Protein AF-A0A7S3HDD0-F1 (afdb_monomer)

Structure (mmCIF, N/CA/C/O backbone):
data_AF-A0A7S3HDD0-F1
#
_entry.id   AF-A0A7S3HDD0-F1
#
loop_
_atom_site.group_PDB
_atom_site.id
_atom_site.type_symbol
_atom_site.label_atom_id
_atom_site.label_alt_id
_atom_site.label_comp_id
_atom_site.label_asym_id
_atom_site.label_entity_id
_atom_site.label_seq_id
_atom_site.pdbx_PDB_ins_code
_atom_site.Cartn_x
_atom_site.Cartn_y
_atom_site.Cartn_z
_atom_site.occupancy
_atom_site.B_iso_or_equiv
_atom_site.auth_seq_id
_atom_site.auth_comp_id
_atom_site.auth_asym_id
_atom_site.auth_atom_id
_atom_site.pdbx_PDB_model_num
ATOM 1 N N . MET A 1 1 ? -45.556 24.543 -34.805 1.00 51.47 1 MET A N 1
ATOM 2 C CA . MET A 1 1 ? -44.191 24.086 -34.465 1.00 51.47 1 MET A CA 1
ATOM 3 C C . MET A 1 1 ? -44.132 22.588 -34.741 1.00 51.47 1 MET A C 1
ATOM 5 O O . MET A 1 1 ? -44.821 21.832 -34.072 1.00 51.47 1 MET A O 1
ATOM 9 N N . SER A 1 2 ? -43.487 22.192 -35.842 1.00 53.50 2 SER A N 1
ATOM 10 C CA . SER A 1 2 ? -43.677 20.885 -36.495 1.00 53.50 2 SER A CA 1
ATOM 11 C C . SER A 1 2 ? -43.247 19.682 -35.655 1.00 53.50 2 SER A C 1
ATOM 13 O O . SER A 1 2 ? -42.110 19.613 -35.196 1.00 53.50 2 SER A O 1
ATOM 15 N N . ILE A 1 3 ? -44.127 18.677 -35.590 1.00 63.81 3 ILE A N 1
ATOM 16 C CA . ILE A 1 3 ? -43.928 17.329 -35.015 1.00 63.81 3 ILE A CA 1
ATOM 17 C C . ILE A 1 3 ? -42.637 16.652 -35.524 1.00 63.81 3 ILE A C 1
ATOM 19 O O . ILE A 1 3 ? -42.027 15.857 -34.810 1.00 63.81 3 ILE A O 1
ATOM 23 N N . GLY A 1 4 ? -42.181 17.006 -36.732 1.00 67.50 4 GLY A N 1
ATOM 24 C CA . GLY A 1 4 ? -40.915 16.535 -37.301 1.00 67.50 4 GLY A CA 1
ATOM 25 C C . GLY A 1 4 ? -39.682 16.942 -36.488 1.00 67.50 4 GLY A C 1
ATOM 26 O O . GLY A 1 4 ? -38.797 16.118 -36.282 1.00 67.50 4 GLY A O 1
ATOM 27 N N . ASN A 1 5 ? -39.656 18.153 -35.927 1.00 69.88 5 ASN A N 1
ATOM 28 C CA . ASN A 1 5 ? -38.496 18.650 -35.177 1.00 69.88 5 ASN A CA 1
ATOM 29 C C . ASN A 1 5 ? -38.342 17.943 -33.821 1.00 69.88 5 ASN A C 1
ATOM 31 O O . ASN A 1 5 ? -37.227 17.737 -33.353 1.00 69.88 5 ASN A O 1
ATOM 35 N N . MET A 1 6 ? -39.456 17.509 -33.221 1.00 74.38 6 MET A N 1
ATOM 36 C CA . MET A 1 6 ? -39.454 16.774 -31.953 1.00 74.38 6 MET A CA 1
ATOM 37 C C . MET A 1 6 ? -38.915 15.345 -32.117 1.00 74.38 6 MET A C 1
ATOM 39 O O . MET A 1 6 ? -38.166 14.870 -31.269 1.00 74.38 6 MET A O 1
ATOM 43 N N . LYS A 1 7 ? -39.236 14.671 -33.232 1.00 78.56 7 LYS A N 1
ATOM 44 C CA . LYS A 1 7 ? -38.696 13.334 -33.538 1.00 78.56 7 LYS A CA 1
ATOM 45 C C . LYS A 1 7 ? -37.207 13.375 -33.876 1.00 78.56 7 LYS A C 1
ATOM 47 O O . LYS A 1 7 ? -36.471 12.490 -33.454 1.00 78.56 7 LYS A O 1
ATOM 52 N N . VAL A 1 8 ? -36.763 14.409 -34.593 1.00 80.88 8 VAL A N 1
ATOM 53 C CA . VAL A 1 8 ? -35.341 14.614 -34.912 1.00 80.88 8 VAL A CA 1
ATOM 54 C C . VAL A 1 8 ? -34.536 14.877 -33.640 1.00 80.88 8 VAL A C 1
ATOM 56 O O . VAL A 1 8 ? -33.491 14.264 -33.449 1.00 80.88 8 VAL A O 1
ATOM 59 N N . LEU A 1 9 ? -35.056 15.705 -32.728 1.00 81.19 9 LEU A N 1
ATOM 60 C CA . LEU A 1 9 ? -34.413 15.953 -31.438 1.00 81.19 9 LEU A CA 1
ATOM 61 C C . LEU A 1 9 ? -34.339 14.680 -30.581 1.00 81.19 9 LEU A C 1
ATOM 63 O O . LEU A 1 9 ? -33.292 14.385 -30.016 1.00 81.19 9 LEU A O 1
ATOM 67 N N . TYR A 1 10 ? -35.414 13.886 -30.540 1.00 85.31 10 TYR A N 1
ATOM 68 C CA . TYR A 1 10 ? -35.431 12.614 -29.814 1.00 85.31 10 TYR A CA 1
ATOM 69 C C . TYR A 1 10 ? -34.416 11.607 -30.377 1.00 85.31 10 TYR A C 1
ATOM 71 O O . TYR A 1 10 ? -33.662 11.008 -29.615 1.00 85.31 10 TYR A O 1
ATOM 79 N N . LEU A 1 11 ? -34.339 11.461 -31.704 1.00 84.38 11 LEU A N 1
ATOM 80 C CA . LEU A 1 11 ? -33.368 10.573 -32.352 1.00 84.38 11 LEU A CA 1
ATOM 81 C C . LEU A 1 11 ? -31.920 11.021 -32.111 1.00 84.38 11 LEU A C 1
ATOM 83 O O . LEU A 1 11 ? -31.066 10.176 -31.849 1.00 84.38 11 LEU A O 1
ATOM 87 N N . LEU A 1 12 ? -31.648 12.331 -32.128 1.00 82.56 12 LEU A N 1
ATOM 88 C CA . LEU A 1 12 ? -30.331 12.876 -31.786 1.00 82.56 12 LEU A CA 1
ATOM 89 C C . LEU A 1 12 ? -29.969 12.609 -30.319 1.00 82.56 12 LEU A C 1
ATOM 91 O O . LEU A 1 12 ? -28.859 12.164 -30.042 1.00 82.56 12 LEU A O 1
ATOM 95 N N . CYS A 1 13 ? -30.904 12.798 -29.384 1.00 78.75 13 CYS A N 1
ATOM 96 C CA . CYS A 1 13 ? -30.677 12.487 -27.972 1.00 78.75 13 CYS A CA 1
ATOM 97 C C . CYS A 1 13 ? -30.408 10.992 -27.743 1.00 78.75 13 CYS A C 1
ATOM 99 O O . CYS A 1 13 ? -29.483 10.649 -27.012 1.00 78.75 13 CYS A O 1
ATOM 101 N N . VAL A 1 14 ? -31.159 10.097 -28.393 1.00 83.88 14 VAL A N 1
ATOM 102 C CA . VAL A 1 14 ? -30.933 8.644 -28.291 1.00 83.88 14 VAL A CA 1
ATOM 103 C C . VAL A 1 14 ? -29.567 8.255 -28.867 1.00 83.88 14 VAL A C 1
ATOM 105 O O . VAL A 1 14 ? -28.863 7.447 -28.267 1.00 83.88 14 VAL A O 1
ATOM 108 N N . PHE A 1 15 ? -29.146 8.860 -29.981 1.00 79.44 15 PHE A N 1
ATOM 109 C CA . PHE A 1 15 ? -27.839 8.590 -30.585 1.00 79.44 15 PHE A CA 1
ATOM 110 C C . PHE A 1 15 ? -26.674 9.048 -29.691 1.00 79.44 15 PHE A C 1
ATOM 112 O O . PHE A 1 15 ? -25.708 8.307 -29.515 1.00 79.44 15 PHE A O 1
ATOM 119 N N . VAL A 1 16 ? -26.791 10.222 -29.057 1.00 77.56 16 VAL A N 1
ATOM 120 C CA . VAL A 1 16 ? -25.798 10.725 -28.088 1.00 77.56 16 VAL A CA 1
ATOM 121 C C . VAL A 1 16 ? -25.722 9.828 -26.847 1.00 77.56 16 VAL A C 1
ATOM 123 O O . VAL A 1 16 ? -24.624 9.527 -26.379 1.00 77.56 16 VAL A O 1
ATOM 126 N N . LEU A 1 17 ? -26.862 9.340 -26.344 1.00 70.81 17 LEU A N 1
ATOM 127 C CA . LEU A 1 17 ? -26.897 8.411 -25.207 1.00 70.81 17 LEU A CA 1
ATOM 128 C C . LEU A 1 17 ? -26.261 7.050 -25.543 1.00 70.81 17 LEU A C 1
ATOM 130 O O . LEU A 1 17 ? -25.565 6.482 -24.705 1.00 70.81 17 LEU A O 1
ATOM 134 N N . LEU A 1 18 ? -26.433 6.546 -26.771 1.00 66.25 18 LEU A N 1
ATOM 135 C CA . LEU A 1 18 ? -25.831 5.282 -27.222 1.00 66.25 18 LEU A CA 1
ATOM 136 C C . LEU A 1 18 ? -24.297 5.351 -27.345 1.00 66.25 18 LEU A C 1
ATOM 138 O O . LEU A 1 18 ? -23.621 4.341 -27.135 1.00 66.25 18 LEU A O 1
ATOM 142 N N . GLN A 1 19 ? -23.726 6.523 -27.644 1.00 63.59 19 GLN A N 1
ATOM 143 C CA . GLN A 1 19 ? -22.273 6.681 -27.795 1.00 63.59 19 GLN A CA 1
ATOM 144 C C . GLN A 1 19 ? -21.496 6.637 -26.467 1.00 63.59 19 GLN A C 1
ATOM 146 O O . GLN A 1 19 ? -20.307 6.327 -26.478 1.00 63.59 19 GLN A O 1
ATOM 151 N N . GLN A 1 20 ? -22.141 6.870 -25.319 1.00 58.56 20 GLN A N 1
ATOM 152 C CA . GLN A 1 20 ? -21.477 6.865 -24.003 1.00 58.56 20 GLN A CA 1
ATOM 153 C C . GLN A 1 20 ? -21.245 5.450 -23.430 1.00 58.56 20 GLN A C 1
ATOM 155 O O . GLN A 1 20 ? -20.538 5.291 -22.440 1.00 58.56 20 GLN A O 1
ATOM 160 N N . VAL A 1 21 ? -21.817 4.401 -24.038 1.00 59.44 21 VAL A N 1
ATOM 161 C CA . VAL A 1 21 ? -21.893 3.058 -23.422 1.00 59.44 21 VAL A CA 1
ATOM 162 C C . VAL A 1 21 ? -20.661 2.170 -23.704 1.00 59.44 21 VAL A C 1
ATOM 164 O O . VAL A 1 21 ? -20.531 1.096 -23.125 1.00 59.44 21 VAL A O 1
ATOM 167 N N . HIS A 1 22 ? -19.716 2.587 -24.558 1.00 53.69 22 HIS A N 1
ATOM 168 C CA . HIS A 1 22 ? -18.701 1.669 -25.114 1.00 53.69 22 HIS A CA 1
ATOM 169 C C . HIS A 1 22 ? -17.225 1.969 -24.802 1.00 53.69 22 HIS A C 1
ATOM 171 O O . HIS A 1 22 ? -16.344 1.383 -25.430 1.00 53.69 22 HIS A O 1
ATOM 177 N N . ALA A 1 23 ? -16.909 2.777 -23.789 1.00 52.94 23 ALA A N 1
ATOM 178 C CA . ALA A 1 23 ? -15.541 2.842 -23.269 1.00 52.94 23 ALA A CA 1
ATOM 179 C C . ALA A 1 23 ? -15.347 1.800 -22.152 1.00 52.94 23 ALA A C 1
ATOM 181 O O . ALA A 1 23 ? -15.383 2.121 -20.967 1.00 52.94 23 ALA A O 1
ATOM 182 N N . LYS A 1 24 ? -15.141 0.524 -22.513 1.00 57.34 24 LYS A N 1
ATOM 183 C CA . LYS A 1 24 ? -14.595 -0.442 -21.546 1.00 57.34 24 LYS A CA 1
ATOM 184 C C . LYS A 1 24 ? -13.165 -0.010 -21.231 1.00 57.34 24 LYS A C 1
ATOM 186 O O . LYS A 1 24 ? -12.301 -0.096 -22.102 1.00 57.34 24 LYS A O 1
ATOM 191 N N . ALA A 1 25 ? -12.930 0.472 -20.011 1.00 59.09 25 ALA A N 1
ATOM 192 C CA . ALA A 1 25 ? -11.583 0.734 -19.524 1.00 59.09 25 ALA A CA 1
ATOM 193 C C . ALA A 1 25 ? -10.738 -0.529 -19.743 1.00 59.09 25 ALA A C 1
ATOM 195 O O . ALA A 1 25 ? -11.130 -1.622 -19.322 1.00 59.09 25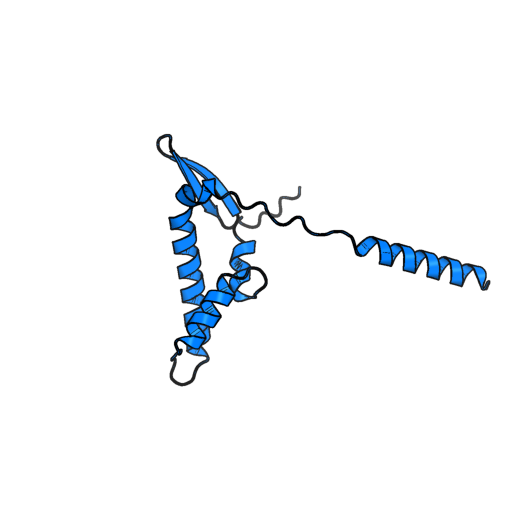 ALA A O 1
ATOM 196 N N . LYS A 1 26 ? -9.616 -0.405 -20.459 1.00 58.97 26 LYS A N 1
ATOM 197 C CA . LYS A 1 26 ? -8.667 -1.512 -20.567 1.00 58.97 26 LYS A CA 1
ATOM 198 C C . LYS A 1 26 ? -8.159 -1.786 -19.157 1.00 58.97 26 LYS A C 1
ATOM 200 O O . LYS A 1 26 ? -7.591 -0.894 -18.533 1.00 58.97 26 LYS A O 1
ATOM 205 N N . ALA A 1 27 ? -8.403 -2.993 -18.655 1.00 64.12 27 ALA A N 1
ATOM 206 C CA . ALA A 1 27 ? -7.777 -3.440 -17.423 1.00 64.12 27 ALA A CA 1
ATOM 207 C C . ALA A 1 27 ? -6.254 -3.343 -17.599 1.00 64.12 27 ALA A C 1
ATOM 209 O O . ALA A 1 27 ? -5.736 -3.717 -18.657 1.00 64.12 27 ALA A O 1
ATOM 210 N N . GLY A 1 28 ? -5.559 -2.801 -16.598 1.00 65.44 28 GLY A N 1
ATOM 211 C CA . GLY A 1 28 ? -4.100 -2.753 -16.596 1.00 65.44 28 GLY A CA 1
ATOM 212 C C . GLY A 1 28 ? -3.527 -4.158 -16.775 1.00 65.44 28 GLY A C 1
ATOM 213 O O . GLY A 1 28 ? -4.054 -5.130 -16.229 1.00 65.44 28 GLY A O 1
ATOM 214 N N . GLN A 1 29 ? -2.476 -4.280 -17.582 1.00 76.88 29 GLN A N 1
ATOM 215 C CA . GLN A 1 29 ? -1.773 -5.545 -17.745 1.00 76.88 29 GLN A CA 1
ATOM 216 C C . GLN A 1 29 ? -0.954 -5.817 -16.480 1.00 76.88 29 GLN A C 1
ATOM 218 O O . GLN A 1 29 ? -0.151 -4.986 -16.070 1.00 76.88 29 GLN A O 1
ATOM 223 N N . VAL A 1 30 ? -1.154 -6.984 -15.867 1.00 80.25 30 VAL A N 1
ATOM 224 C CA . VAL A 1 30 ? -0.326 -7.433 -14.742 1.00 80.25 30 VAL A CA 1
ATOM 225 C C . VAL A 1 30 ? 1.014 -7.920 -15.289 1.00 80.25 30 VAL A C 1
ATOM 227 O O . VAL A 1 30 ? 1.044 -8.880 -16.062 1.00 80.25 30 VAL A O 1
ATOM 230 N N . VAL A 1 31 ? 2.103 -7.278 -14.870 1.00 87.44 31 VAL A N 1
ATOM 231 C CA . VAL A 1 31 ? 3.482 -7.668 -15.196 1.00 87.44 31 VAL A CA 1
ATOM 232 C C . VAL A 1 31 ? 4.035 -8.450 -14.007 1.00 87.44 31 VAL A C 1
ATOM 234 O O . VAL A 1 31 ? 4.384 -7.886 -12.974 1.00 87.44 31 VAL A O 1
ATOM 237 N N . LYS A 1 32 ? 4.032 -9.783 -14.094 1.00 89.12 32 LYS A N 1
ATOM 238 C CA . LYS A 1 32 ? 4.437 -10.644 -12.964 1.00 89.12 32 LYS A CA 1
ATOM 239 C C . LYS A 1 32 ? 5.943 -10.608 -12.723 1.00 89.12 32 LYS A C 1
ATOM 241 O O . LYS A 1 32 ? 6.397 -10.895 -11.620 1.00 89.12 32 LYS A O 1
ATOM 246 N N . GLU A 1 33 ? 6.694 -10.258 -13.756 1.00 91.12 33 GLU A N 1
ATOM 247 C CA . GLU A 1 33 ? 8.147 -10.145 -13.768 1.00 91.12 33 GLU A CA 1
ATOM 248 C C . GLU A 1 33 ? 8.644 -9.024 -12.843 1.00 91.12 33 GLU A C 1
ATOM 250 O O . GLU A 1 33 ? 9.793 -9.058 -12.409 1.00 91.12 33 GLU A O 1
ATOM 255 N N . ASP A 1 34 ? 7.768 -8.076 -12.497 1.00 90.69 34 ASP A N 1
ATOM 256 C CA . ASP A 1 34 ? 8.077 -6.897 -11.689 1.00 90.69 34 ASP A CA 1
ATOM 257 C C . ASP A 1 34 ? 7.962 -7.136 -10.172 1.00 90.69 34 ASP A C 1
ATOM 259 O O . ASP A 1 34 ? 8.590 -6.436 -9.375 1.00 90.69 34 ASP A O 1
ATOM 263 N N . LEU A 1 35 ? 7.241 -8.186 -9.755 1.00 91.25 35 LEU A N 1
ATOM 264 C CA . LEU A 1 35 ? 7.059 -8.566 -8.347 1.00 91.25 35 LEU A CA 1
ATOM 265 C C . LEU A 1 35 ? 8.359 -8.623 -7.512 1.00 91.25 35 LEU A C 1
ATOM 267 O O . LEU A 1 35 ? 8.363 -8.059 -6.415 1.00 91.25 35 LEU A O 1
ATOM 271 N N . PRO A 1 36 ? 9.468 -9.250 -7.966 1.00 92.12 36 PRO A N 1
ATOM 272 C CA . PRO A 1 36 ? 10.696 -9.319 -7.169 1.00 92.12 36 PRO A CA 1
ATOM 273 C C . PRO A 1 36 ? 11.382 -7.962 -6.965 1.00 92.12 36 PRO A C 1
ATOM 275 O O . PRO A 1 36 ? 12.225 -7.850 -6.077 1.00 92.12 36 PRO A O 1
ATOM 278 N N . TYR A 1 37 ? 11.046 -6.947 -7.765 1.00 93.94 37 TYR A N 1
ATOM 279 C CA . TYR A 1 37 ? 11.690 -5.634 -7.725 1.00 93.94 37 TYR A CA 1
ATOM 280 C C . TYR A 1 37 ? 10.902 -4.589 -6.928 1.00 93.94 37 TYR A C 1
ATOM 282 O O . TYR A 1 37 ? 11.452 -3.519 -6.692 1.00 93.94 37 TYR A O 1
ATOM 290 N N . ILE A 1 38 ? 9.657 -4.891 -6.525 1.00 93.25 38 ILE A N 1
ATOM 291 C CA . ILE A 1 38 ? 8.732 -3.935 -5.885 1.00 93.25 38 ILE A CA 1
ATOM 292 C C . ILE A 1 38 ? 8.135 -4.416 -4.550 1.00 93.25 38 ILE A C 1
ATOM 294 O O . ILE A 1 38 ? 7.470 -3.656 -3.851 1.00 93.25 38 ILE A O 1
ATOM 298 N N . ALA A 1 39 ? 8.341 -5.686 -4.181 1.00 92.06 39 ALA A N 1
ATOM 299 C CA . ALA A 1 39 ? 7.644 -6.312 -3.053 1.00 92.06 39 ALA A CA 1
ATOM 300 C C . ALA A 1 39 ? 7.801 -5.557 -1.722 1.00 92.06 39 ALA A C 1
ATOM 302 O O . ALA A 1 39 ? 6.835 -5.451 -0.971 1.00 92.06 39 ALA A O 1
ATOM 303 N N . CYS A 1 40 ? 8.993 -5.032 -1.426 1.00 92.62 40 CYS A N 1
ATOM 304 C CA . CYS A 1 40 ? 9.246 -4.306 -0.180 1.00 92.62 40 CYS A CA 1
ATOM 305 C C . CYS A 1 40 ? 8.393 -3.036 -0.081 1.00 92.62 40 CYS A C 1
ATOM 307 O O . CYS A 1 40 ? 7.696 -2.859 0.916 1.00 92.62 40 CYS A O 1
ATOM 309 N N . ASP A 1 41 ? 8.390 -2.219 -1.132 1.00 93.06 41 ASP A N 1
ATOM 310 C CA . ASP A 1 41 ? 7.647 -0.959 -1.175 1.00 93.06 41 ASP A CA 1
ATOM 311 C C . ASP A 1 41 ? 6.134 -1.214 -1.086 1.00 93.06 41 ASP A C 1
ATOM 313 O O . ASP A 1 41 ? 5.427 -0.536 -0.341 1.00 93.06 41 ASP A O 1
ATOM 317 N N . VAL A 1 42 ? 5.630 -2.252 -1.769 1.00 94.56 42 VAL A N 1
ATOM 318 C CA . VAL A 1 42 ? 4.218 -2.663 -1.660 1.00 94.56 42 VAL A CA 1
ATOM 319 C C . VAL A 1 42 ? 3.874 -3.104 -0.239 1.00 94.56 42 VAL A C 1
ATOM 321 O O . VAL A 1 42 ? 2.819 -2.726 0.271 1.00 94.56 42 VAL A O 1
ATOM 324 N N . CYS A 1 43 ? 4.736 -3.886 0.414 1.00 95.38 43 CYS A N 1
ATOM 325 C CA . CYS A 1 43 ? 4.528 -4.310 1.798 1.00 95.38 43 CYS A CA 1
ATOM 326 C C . CYS A 1 43 ? 4.477 -3.110 2.752 1.00 95.38 43 CYS A C 1
ATOM 328 O O . CYS A 1 43 ? 3.571 -3.033 3.580 1.00 95.38 43 CYS 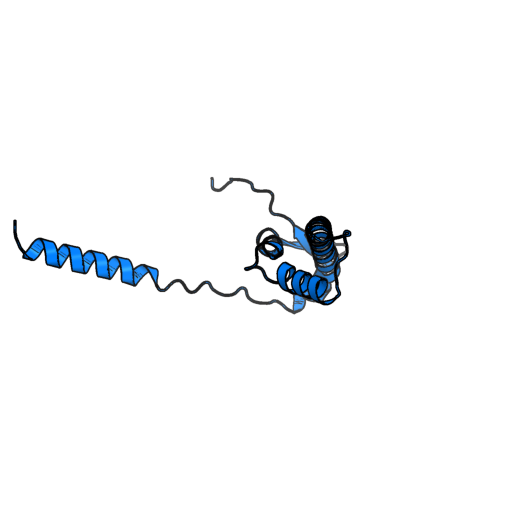A O 1
ATOM 330 N N . GLU A 1 44 ? 5.414 -2.171 2.632 1.00 95.81 44 GLU A N 1
ATOM 331 C CA . GLU A 1 44 ? 5.468 -0.980 3.485 1.00 95.81 44 GLU A CA 1
ATOM 332 C C . GLU A 1 44 ? 4.227 -0.095 3.308 1.00 95.81 44 GLU A C 1
ATOM 334 O O . GLU A 1 44 ? 3.578 0.262 4.297 1.00 95.81 44 GLU A O 1
ATOM 339 N N . ALA A 1 45 ? 3.835 0.181 2.061 1.00 94.75 45 ALA A N 1
ATOM 340 C CA . ALA A 1 45 ? 2.639 0.962 1.759 1.00 94.75 45 ALA A CA 1
ATOM 341 C C . ALA A 1 45 ? 1.366 0.271 2.278 1.00 94.75 45 ALA A C 1
ATOM 343 O O . ALA A 1 45 ? 0.577 0.874 3.004 1.00 94.75 45 ALA A O 1
ATOM 344 N N . SER A 1 46 ? 1.206 -1.028 2.000 1.00 95.81 46 SER A N 1
ATOM 345 C CA . SER A 1 46 ? 0.020 -1.791 2.413 1.00 95.81 46 SER A CA 1
ATOM 346 C C . SER A 1 46 ? -0.138 -1.835 3.935 1.00 95.81 46 SER A C 1
ATOM 348 O O . SER A 1 46 ? -1.247 -1.695 4.449 1.00 95.81 46 SER A O 1
ATOM 350 N N . ILE A 1 47 ? 0.960 -2.012 4.679 1.00 96.88 47 ILE A N 1
ATOM 351 C CA . ILE A 1 47 ? 0.929 -2.023 6.148 1.00 96.88 47 ILE A CA 1
ATOM 352 C C . ILE A 1 47 ? 0.657 -0.625 6.713 1.00 96.88 47 ILE A C 1
ATOM 354 O O . ILE A 1 47 ? -0.072 -0.510 7.699 1.00 96.88 47 ILE A O 1
ATOM 358 N N . THR A 1 48 ? 1.180 0.431 6.089 1.00 95.81 48 THR A N 1
ATOM 359 C CA . THR A 1 48 ? 0.925 1.823 6.500 1.00 95.81 48 THR A CA 1
ATOM 360 C C . THR A 1 48 ? -0.555 2.184 6.360 1.00 95.81 48 THR A C 1
ATOM 362 O O . THR A 1 48 ? -1.163 2.717 7.295 1.00 95.81 48 THR A O 1
ATOM 365 N N . GLU A 1 49 ? -1.163 1.815 5.235 1.00 96.38 49 GLU A N 1
ATOM 366 C CA . GLU A 1 49 ? -2.591 2.020 4.986 1.00 96.38 49 GLU A CA 1
ATOM 367 C C . GLU A 1 49 ? -3.456 1.156 5.907 1.00 96.38 49 GLU A C 1
ATOM 369 O O . GLU A 1 49 ? -4.403 1.655 6.520 1.00 96.38 49 GLU A O 1
ATOM 374 N N . LEU A 1 50 ? -3.089 -0.117 6.110 1.00 97.06 50 LEU A N 1
ATOM 375 C CA . LEU A 1 50 ? -3.783 -0.995 7.055 1.00 97.06 50 LEU A CA 1
ATOM 376 C C . LEU A 1 50 ? -3.748 -0.438 8.477 1.00 97.06 50 LEU A C 1
ATOM 378 O O . LEU A 1 50 ? -4.754 -0.479 9.188 1.00 97.06 50 LEU A O 1
ATOM 382 N N . TYR A 1 51 ? -2.595 0.068 8.911 1.00 96.81 51 TYR A N 1
ATOM 383 C CA . TYR A 1 51 ? -2.419 0.631 10.244 1.00 96.81 51 TYR A CA 1
ATOM 384 C C . TYR A 1 51 ? -3.278 1.883 10.444 1.00 96.81 51 TYR A C 1
ATOM 386 O O . TYR A 1 51 ? -3.954 2.022 11.465 1.00 96.81 51 TYR A O 1
ATOM 394 N N . SER A 1 52 ? -3.313 2.768 9.449 1.00 95.56 52 SER A N 1
ATOM 395 C CA . SER A 1 52 ? -4.167 3.958 9.470 1.00 95.56 52 SER A CA 1
ATOM 396 C C . SER A 1 52 ? -5.649 3.575 9.503 1.00 95.56 52 SER A C 1
ATOM 398 O O . SER A 1 52 ? -6.386 4.026 10.383 1.00 95.56 52 SER A O 1
ATOM 400 N N . ALA A 1 53 ? -6.072 2.655 8.631 1.00 95.75 53 ALA A N 1
ATOM 401 C CA . ALA A 1 53 ? -7.448 2.172 8.573 1.00 95.75 53 ALA A CA 1
ATOM 402 C C . ALA A 1 53 ? -7.881 1.471 9.873 1.00 95.75 53 ALA A C 1
ATOM 404 O O . ALA A 1 53 ? -8.977 1.718 10.380 1.00 95.75 53 ALA A O 1
ATOM 405 N N . THR A 1 54 ? -7.013 0.645 10.468 1.00 96.31 54 THR A N 1
ATOM 406 C CA . THR A 1 54 ? -7.286 -0.010 11.758 1.00 96.31 54 THR A CA 1
ATOM 407 C C . THR A 1 54 ? -7.329 0.979 12.915 1.00 96.31 54 THR A C 1
ATOM 409 O O . THR A 1 54 ? -8.181 0.824 13.786 1.00 96.31 54 THR A O 1
ATOM 412 N N . GLN A 1 55 ? -6.486 2.016 12.947 1.00 95.88 55 GLN A N 1
ATOM 413 C CA . GLN A 1 55 ? -6.592 3.068 13.966 1.00 95.88 55 GLN A CA 1
ATOM 414 C C . GLN A 1 55 ? -7.925 3.818 13.874 1.00 95.88 55 GLN A C 1
ATOM 416 O O . GLN A 1 55 ? -8.592 4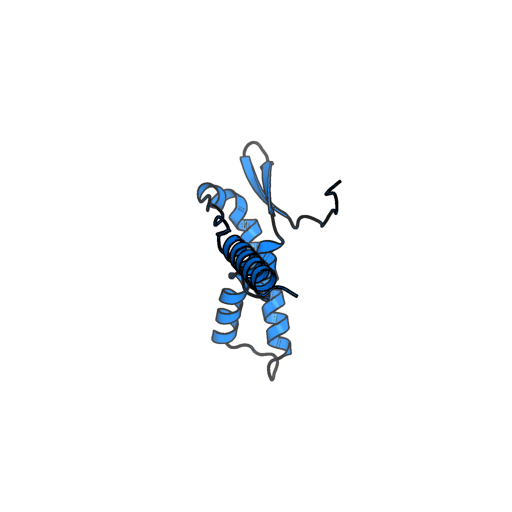.007 14.895 1.00 95.88 55 GLN A O 1
ATOM 421 N N . SER A 1 56 ? -8.335 4.203 12.664 1.00 94.56 56 SER A N 1
ATOM 422 C CA . SER A 1 56 ? -9.620 4.864 12.429 1.00 94.56 56 SER A CA 1
ATOM 423 C C . SER A 1 56 ? -10.804 3.968 12.788 1.00 94.56 56 SER A C 1
ATOM 425 O O . SER A 1 56 ? -11.730 4.422 13.447 1.00 94.56 56 SER A O 1
ATOM 427 N N . ALA A 1 57 ? -10.775 2.686 12.420 1.00 94.19 57 ALA A N 1
ATOM 428 C CA . ALA A 1 57 ? -11.837 1.750 12.784 1.00 94.19 57 ALA A CA 1
ATOM 429 C C . ALA A 1 57 ? -11.895 1.512 14.301 1.00 94.19 57 ALA A C 1
ATOM 431 O O . ALA A 1 57 ? -12.971 1.471 14.896 1.00 94.19 57 ALA A O 1
ATOM 432 N N . ARG A 1 58 ? -10.730 1.403 14.950 1.00 94.94 58 ARG A N 1
ATOM 433 C CA . ARG A 1 58 ? -10.625 1.172 16.391 1.00 94.94 58 ARG A CA 1
ATOM 434 C C . ARG A 1 58 ? -11.212 2.323 17.204 1.00 94.94 58 ARG A C 1
ATOM 436 O O . ARG A 1 58 ? -11.852 2.053 18.212 1.00 94.94 58 ARG A O 1
ATOM 443 N N . SER A 1 59 ? -11.024 3.577 16.790 1.00 93.44 59 SER A N 1
ATOM 444 C CA . SER A 1 59 ? -11.546 4.743 17.523 1.00 93.44 59 SER A CA 1
ATOM 445 C C . SER A 1 59 ? -13.075 4.867 17.485 1.00 93.44 59 SER A C 1
ATOM 447 O O . SER A 1 59 ? -13.654 5.554 18.325 1.00 93.44 59 SER A O 1
ATOM 449 N N . LEU A 1 60 ? -13.731 4.182 16.543 1.00 91.75 60 LEU A N 1
ATOM 450 C CA . LEU A 1 60 ? -15.188 4.145 16.400 1.00 91.75 60 LEU A CA 1
ATOM 451 C C . LEU A 1 60 ? -15.840 2.991 17.183 1.00 91.75 60 LEU A C 1
ATOM 453 O O . LEU A 1 60 ? -17.058 2.977 17.352 1.00 91.75 60 LEU A O 1
ATOM 457 N N . GLN A 1 61 ? -15.048 2.028 17.663 1.00 91.19 61 GLN A N 1
ATO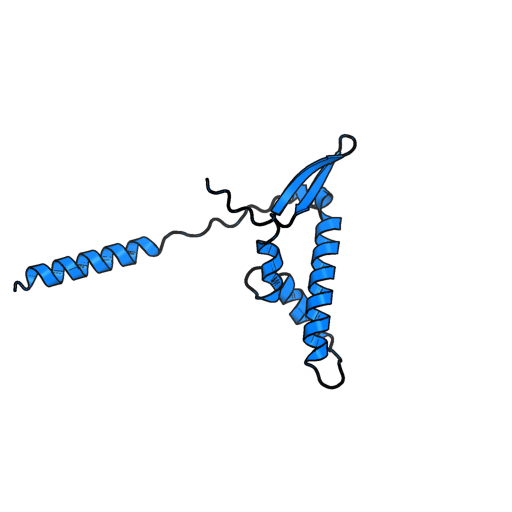M 458 C CA . GLN A 1 61 ? -15.533 0.830 18.348 1.00 91.19 61 GLN A CA 1
ATOM 459 C C . GLN A 1 61 ? -15.664 1.032 19.868 1.00 91.19 61 GLN A C 1
ATOM 461 O O . GLN A 1 61 ? -14.826 1.690 20.499 1.00 91.19 61 GLN A O 1
ATOM 466 N N . PRO A 1 62 ? -16.650 0.389 20.523 1.00 86.81 62 PRO A N 1
ATOM 467 C CA . PRO A 1 62 ? -16.732 0.366 21.976 1.00 86.81 62 PRO A CA 1
ATOM 468 C C . PRO A 1 62 ? -15.451 -0.229 22.570 1.00 86.81 62 PRO A C 1
ATOM 470 O O . PRO A 1 62 ? -15.013 -1.312 22.190 1.00 86.81 62 PRO A O 1
ATOM 473 N N . LYS A 1 63 ? -14.859 0.455 23.554 1.00 90.94 63 LYS A N 1
ATOM 474 C CA . LYS A 1 63 ? -13.614 0.033 24.232 1.00 90.94 63 LYS A CA 1
ATOM 475 C C . LYS A 1 63 ? -12.371 -0.010 23.330 1.00 90.94 63 LYS A C 1
ATOM 477 O O . LYS A 1 63 ? -11.371 -0.588 23.754 1.00 90.94 63 LYS A O 1
ATOM 482 N N . ASN A 1 64 ? -12.399 0.601 22.143 1.00 89.69 64 ASN A N 1
ATOM 483 C CA . ASN A 1 64 ? -11.256 0.666 21.230 1.00 89.69 64 ASN A CA 1
ATOM 484 C C . ASN A 1 64 ? -10.677 -0.719 20.880 1.00 89.69 64 ASN A C 1
ATOM 486 O O . ASN A 1 64 ? -9.457 -0.904 20.863 1.00 89.69 64 ASN A O 1
ATOM 490 N N . LYS A 1 65 ? -11.537 -1.715 20.639 1.00 91.75 65 LYS A N 1
ATOM 491 C CA . LYS A 1 65 ? -11.132 -3.071 20.240 1.00 91.75 65 LYS A CA 1
ATOM 492 C C . LYS A 1 65 ? -11.719 -3.424 18.878 1.00 91.75 65 LYS A C 1
ATOM 494 O O . LYS A 1 65 ? -12.803 -2.968 18.547 1.00 91.75 65 LYS A O 1
ATOM 499 N N . LEU A 1 66 ? -10.965 -4.206 18.115 1.00 93.94 66 LEU A N 1
ATOM 500 C CA . LEU A 1 66 ? -11.376 -4.773 16.833 1.00 93.94 66 LEU A CA 1
ATOM 501 C C . LEU A 1 66 ? -11.269 -6.287 16.944 1.00 93.94 66 LEU A C 1
ATOM 503 O O . LEU A 1 66 ? -10.282 -6.777 17.505 1.00 93.94 66 LEU A O 1
ATOM 507 N N . ASP A 1 67 ? -12.258 -6.990 16.409 1.00 94.81 67 ASP A N 1
ATOM 508 C CA . ASP A 1 67 ? -12.215 -8.442 16.292 1.00 94.81 67 ASP A CA 1
ATOM 509 C C . ASP A 1 67 ? -11.487 -8.851 14.999 1.00 94.81 67 ASP A C 1
ATOM 511 O O . ASP A 1 67 ? -11.257 -8.039 14.100 1.00 94.81 67 ASP A O 1
ATOM 515 N N . GLU A 1 68 ? -11.107 -10.125 14.884 1.00 95.25 68 GLU A N 1
ATOM 516 C CA . GLU A 1 68 ? -10.418 -10.655 13.694 1.00 95.25 68 GLU A CA 1
ATOM 517 C C . GLU A 1 68 ? -11.210 -10.388 12.407 1.00 95.25 68 GLU A C 1
ATOM 519 O O . GLU A 1 68 ? -10.636 -9.986 11.397 1.00 95.25 68 GLU A O 1
ATOM 524 N N . VAL A 1 69 ? -12.535 -10.549 12.467 1.00 96.19 69 VAL A N 1
ATOM 525 C CA . VAL A 1 69 ? -13.436 -10.310 11.333 1.00 96.19 69 VAL A CA 1
ATOM 526 C C . VAL A 1 69 ? -13.337 -8.862 10.853 1.00 96.19 69 VAL A C 1
ATOM 528 O O . VAL A 1 69 ? -13.243 -8.630 9.650 1.00 96.19 69 VAL A O 1
ATOM 531 N N . ASP A 1 70 ? -13.282 -7.894 11.773 1.00 94.69 70 ASP A N 1
ATOM 532 C CA . ASP A 1 70 ? -13.126 -6.482 11.413 1.00 94.69 70 ASP A CA 1
ATOM 533 C C . ASP A 1 70 ? -11.786 -6.242 10.705 1.00 94.69 70 ASP A C 1
ATOM 535 O O . ASP A 1 70 ? -11.715 -5.513 9.717 1.00 94.69 70 ASP A O 1
ATOM 539 N N . ILE A 1 71 ? -10.714 -6.879 11.188 1.00 95.69 71 ILE A N 1
ATOM 540 C CA . ILE A 1 71 ? -9.374 -6.752 10.606 1.00 95.69 71 ILE A CA 1
ATOM 541 C C . ILE A 1 71 ? -9.334 -7.353 9.196 1.00 95.69 71 ILE A C 1
ATOM 543 O O . ILE A 1 71 ? -8.789 -6.724 8.292 1.00 95.69 71 ILE A O 1
ATOM 547 N N . VAL A 1 72 ? -9.933 -8.528 8.979 1.00 97.12 72 VAL A N 1
ATOM 548 C CA . VAL A 1 72 ? -10.005 -9.159 7.649 1.00 97.12 72 VAL A CA 1
ATOM 549 C C . VAL A 1 72 ? -10.774 -8.276 6.669 1.00 97.12 72 VAL A C 1
ATOM 551 O O . VAL A 1 72 ? -10.290 -8.034 5.565 1.00 97.12 72 VAL A O 1
ATOM 554 N N . VAL A 1 73 ? -11.912 -7.715 7.086 1.00 96.06 73 VAL A N 1
ATOM 555 C CA . VAL A 1 73 ? -12.687 -6.779 6.255 1.00 96.06 73 VAL A CA 1
ATOM 556 C C . VAL A 1 73 ? -11.854 -5.550 5.887 1.00 96.06 73 VAL A C 1
ATOM 558 O O . VAL A 1 73 ? -11.894 -5.100 4.742 1.00 96.06 73 VAL A O 1
ATOM 561 N N . LEU A 1 74 ? -11.063 -5.014 6.821 1.00 96.50 74 LEU A N 1
ATOM 562 C CA . LEU A 1 74 ? -10.162 -3.898 6.531 1.00 96.50 74 LEU A CA 1
ATOM 563 C C . LEU A 1 74 ? -9.072 -4.288 5.529 1.00 96.50 74 LEU A C 1
ATOM 565 O O . LEU A 1 74 ? -8.832 -3.519 4.601 1.00 96.50 74 LEU A O 1
ATOM 569 N N . ILE A 1 75 ? -8.465 -5.472 5.668 1.00 97.19 75 ILE A N 1
ATOM 570 C CA . ILE A 1 75 ? -7.457 -5.994 4.729 1.00 97.19 75 ILE A CA 1
ATOM 571 C C . ILE A 1 75 ? -8.044 -6.120 3.319 1.00 97.19 75 ILE A C 1
ATOM 573 O O . ILE A 1 75 ? -7.449 -5.643 2.355 1.00 97.19 75 ILE A O 1
ATOM 577 N N . GLU A 1 76 ? -9.228 -6.717 3.183 1.00 96.50 76 GLU A N 1
ATOM 578 C CA . GLU A 1 76 ? -9.909 -6.832 1.889 1.00 96.50 76 GLU A CA 1
ATOM 579 C C . GLU A 1 76 ? -10.235 -5.458 1.295 1.00 96.50 76 GLU A C 1
ATOM 581 O O . GLU A 1 76 ? -10.114 -5.246 0.086 1.00 96.50 76 GLU A O 1
ATOM 586 N N . SER A 1 77 ? -10.617 -4.507 2.149 1.00 96.62 77 SER A N 1
ATOM 587 C CA . SER A 1 77 ? -10.979 -3.160 1.733 1.00 96.62 77 SER A CA 1
ATOM 588 C C . SER A 1 77 ? -9.771 -2.373 1.222 1.00 96.62 77 SER A C 1
ATOM 590 O O . SER A 1 77 ? -9.840 -1.847 0.113 1.00 96.62 77 SER A O 1
ATOM 592 N N . ILE A 1 78 ? -8.644 -2.345 1.946 1.00 97.06 78 ILE A N 1
ATOM 593 C CA . ILE A 1 78 ? -7.442 -1.607 1.508 1.00 97.06 78 ILE A CA 1
ATOM 594 C C . ILE A 1 78 ? -6.820 -2.194 0.236 1.00 97.06 78 ILE A C 1
ATOM 596 O O . ILE A 1 78 ? -6.199 -1.462 -0.526 1.00 97.06 78 ILE A O 1
ATOM 600 N N . CYS A 1 79 ? -7.005 -3.493 -0.015 1.00 95.56 79 CYS A N 1
ATOM 601 C CA . CYS A 1 79 ? -6.525 -4.180 -1.215 1.00 95.56 79 CYS A CA 1
ATOM 602 C C . CYS A 1 79 ? -7.471 -4.011 -2.417 1.00 95.56 79 CYS A C 1
ATOM 604 O O . CYS A 1 79 ? -7.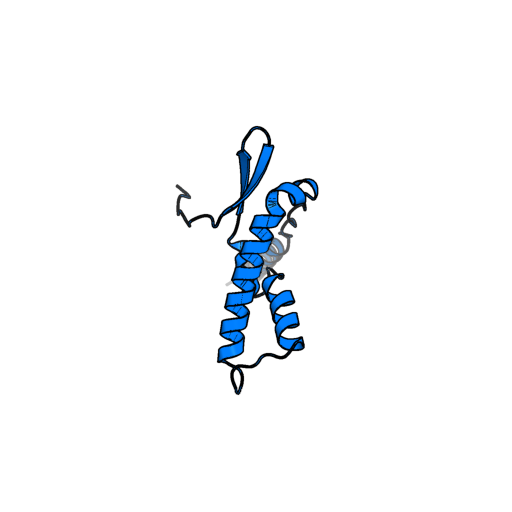163 -4.470 -3.519 1.00 95.56 79 CYS A O 1
ATOM 606 N N . ASN A 1 80 ? -8.630 -3.374 -2.227 1.00 94.88 80 ASN A N 1
ATOM 607 C CA . ASN A 1 80 ? -9.615 -3.146 -3.272 1.00 94.88 80 ASN A CA 1
ATOM 608 C C . ASN A 1 80 ? -9.559 -1.687 -3.764 1.00 94.88 80 ASN A C 1
ATOM 610 O O . ASN A 1 80 ? -10.098 -0.807 -3.095 1.00 94.88 80 ASN A O 1
ATOM 614 N N . PRO A 1 81 ? -9.045 -1.407 -4.976 1.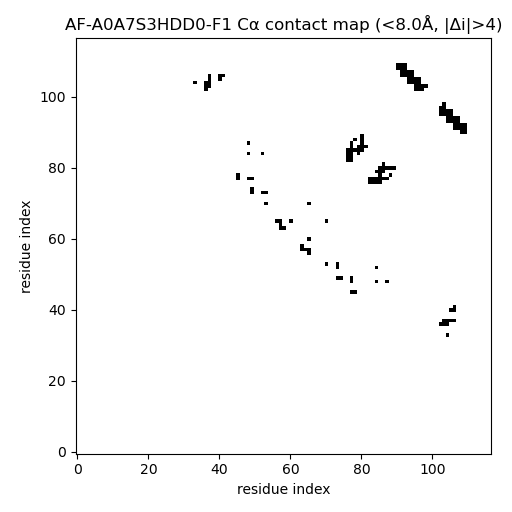00 91.94 81 PRO A N 1
ATOM 615 C CA . PRO A 1 81 ? -8.936 -0.040 -5.493 1.00 91.94 81 PRO A CA 1
ATOM 616 C C . PRO A 1 81 ? -10.290 0.647 -5.738 1.00 91.94 81 PRO A C 1
ATOM 618 O O . PRO A 1 81 ? -10.324 1.832 -6.057 1.00 91.94 81 PRO A O 1
ATOM 621 N N . ALA A 1 82 ? -11.409 -0.083 -5.681 1.00 90.81 82 ALA A N 1
ATOM 622 C CA . ALA A 1 82 ? -12.752 0.485 -5.774 1.00 90.81 82 ALA A CA 1
ATOM 623 C C . ALA A 1 82 ? -13.353 0.867 -4.411 1.00 90.81 82 ALA A C 1
ATOM 625 O O . ALA A 1 82 ? -14.398 1.516 -4.384 1.00 90.81 82 ALA A O 1
ATOM 626 N N . SER A 1 83 ? -12.737 0.459 -3.299 1.00 93.69 83 SER A N 1
ATOM 627 C CA . SER A 1 83 ? -13.171 0.859 -1.963 1.00 93.69 83 SER A CA 1
ATOM 628 C C . SER A 1 83 ? -12.637 2.255 -1.616 1.00 93.69 83 SER A C 1
ATOM 630 O O . SER A 1 83 ? -11.723 2.776 -2.255 1.00 93.69 83 SER A O 1
ATOM 632 N N . THR A 1 84 ? -13.204 2.868 -0.579 1.00 90.19 84 THR A N 1
ATOM 633 C CA . THR A 1 84 ? -12.736 4.165 -0.074 1.00 90.19 84 THR A CA 1
ATOM 634 C C . THR A 1 84 ? -11.357 4.067 0.575 1.00 90.19 84 THR A C 1
ATOM 636 O O . TH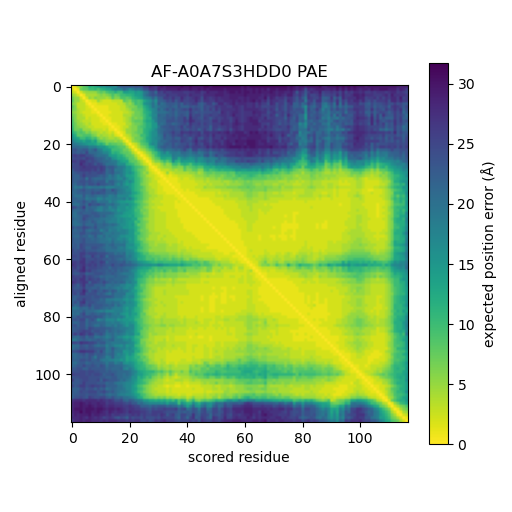R A 1 84 ? -10.525 4.944 0.375 1.00 90.19 84 THR A O 1
ATOM 639 N N . THR A 1 85 ? -11.092 3.001 1.329 1.00 91.56 85 THR A N 1
ATOM 640 C CA . THR A 1 85 ? -9.808 2.775 2.007 1.00 91.56 85 THR A CA 1
ATOM 641 C C . THR A 1 85 ? -8.746 2.189 1.093 1.00 91.56 85 THR A C 1
ATOM 643 O O . THR A 1 85 ? -7.584 2.272 1.445 1.00 91.56 85 THR A O 1
ATOM 646 N N . GLY A 1 86 ? -9.108 1.614 -0.055 1.00 94.31 86 GLY A N 1
ATOM 647 C CA . GLY A 1 86 ? -8.191 1.119 -1.085 1.00 94.31 86 GLY A CA 1
ATOM 648 C C . GLY A 1 86 ? -7.922 2.128 -2.203 1.00 94.31 86 GLY A C 1
ATOM 649 O O . GLY A 1 86 ? -7.159 1.848 -3.127 1.00 94.31 86 GLY A O 1
ATOM 650 N N . GLU A 1 87 ? -8.512 3.325 -2.125 1.00 93.38 87 GLU A N 1
ATOM 651 C CA . GLU A 1 87 ? -8.309 4.405 -3.097 1.00 93.38 87 GLU A CA 1
ATOM 652 C C . GLU A 1 87 ? -6.825 4.798 -3.234 1.00 93.38 87 GLU A C 1
ATOM 654 O O . GLU A 1 87 ? -6.408 5.237 -4.306 1.00 93.38 87 GLU A O 1
ATOM 659 N N . TRP A 1 88 ? -6.013 4.600 -2.187 1.00 92.62 88 TRP A N 1
ATOM 660 C CA . TRP A 1 88 ? -4.566 4.852 -2.203 1.00 92.62 88 TRP A CA 1
ATOM 661 C C . TRP A 1 88 ? -3.853 4.140 -3.362 1.00 92.62 88 TRP A C 1
ATOM 663 O O . TRP A 1 88 ? -2.968 4.728 -3.973 1.00 92.62 88 TRP A O 1
ATOM 673 N N . ILE A 1 89 ? -4.306 2.944 -3.765 1.00 93.06 89 ILE A N 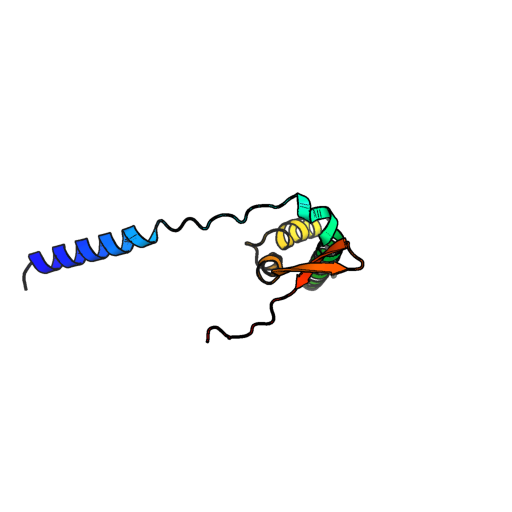1
ATOM 674 C CA . ILE A 1 89 ? -3.734 2.186 -4.893 1.00 93.06 89 ILE A CA 1
ATOM 675 C C . ILE A 1 89 ? -3.822 2.983 -6.204 1.00 93.06 89 ILE A C 1
ATOM 677 O O . ILE A 1 89 ? -2.985 2.843 -7.088 1.00 93.06 89 ILE A O 1
ATOM 681 N N . ARG A 1 90 ? -4.838 3.839 -6.355 1.00 89.75 90 ARG A N 1
ATOM 682 C CA . ARG A 1 90 ? -5.004 4.690 -7.546 1.00 89.75 90 ARG A CA 1
ATOM 683 C C . ARG A 1 90 ? -4.173 5.968 -7.491 1.00 89.75 90 ARG A C 1
ATOM 685 O O . ARG A 1 90 ? -4.078 6.662 -8.499 1.00 89.75 90 ARG A O 1
ATOM 692 N N . LYS A 1 91 ? -3.639 6.301 -6.316 1.00 90.12 91 LYS A N 1
ATOM 693 C CA . LYS A 1 91 ? -2.830 7.497 -6.057 1.00 90.12 91 LYS A CA 1
ATOM 694 C C . LYS A 1 91 ? -1.336 7.201 -6.115 1.00 90.12 91 LYS A C 1
ATOM 696 O O . LYS A 1 91 ? -0.559 8.117 -5.911 1.00 90.12 91 LYS A O 1
ATOM 701 N N . ILE A 1 92 ? -0.939 5.962 -6.384 1.00 91.06 92 ILE A N 1
ATOM 702 C CA . ILE A 1 92 ? 0.458 5.554 -6.513 1.00 91.06 92 ILE A CA 1
ATOM 703 C C . ILE A 1 92 ? 0.775 5.210 -7.966 1.00 91.06 92 ILE A C 1
ATOM 705 O O . ILE A 1 92 ? -0.064 4.677 -8.693 1.00 91.06 92 ILE A O 1
ATOM 709 N N . ASP A 1 93 ? 1.998 5.513 -8.373 1.00 90.25 93 ASP A N 1
ATOM 710 C CA . ASP A 1 93 ? 2.583 5.125 -9.650 1.00 90.25 93 ASP A CA 1
ATOM 711 C C . ASP A 1 93 ? 3.866 4.318 -9.406 1.00 90.25 93 ASP A C 1
ATOM 713 O O . ASP A 1 93 ? 4.470 4.394 -8.331 1.00 90.25 93 ASP A O 1
ATOM 717 N N . ILE A 1 94 ? 4.272 3.525 -10.395 1.00 90.88 94 ILE A N 1
ATOM 718 C CA . ILE A 1 94 ? 5.466 2.681 -10.330 1.00 90.88 94 ILE A CA 1
ATOM 719 C C . ILE A 1 94 ? 6.550 3.311 -11.196 1.00 90.88 94 ILE A C 1
ATOM 721 O O . ILE A 1 94 ? 6.393 3.432 -12.410 1.00 90.88 94 ILE A O 1
ATOM 725 N N . ILE A 1 95 ? 7.684 3.658 -10.588 1.00 92.12 95 ILE A N 1
ATOM 726 C CA . ILE A 1 95 ? 8.864 4.128 -11.319 1.00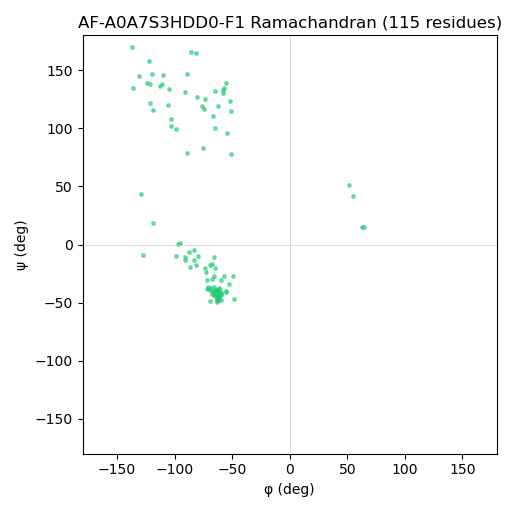 92.12 95 ILE A CA 1
ATOM 727 C C . ILE A 1 95 ? 9.939 3.052 -11.386 1.00 92.12 95 ILE A C 1
ATOM 729 O O . ILE A 1 95 ? 10.291 2.435 -10.382 1.00 92.12 95 ILE A O 1
ATOM 733 N N . GLU A 1 96 ? 10.497 2.857 -12.579 1.00 93.56 96 GLU A N 1
ATOM 734 C CA . GLU A 1 96 ? 11.653 1.991 -12.782 1.00 93.56 96 GLU A CA 1
ATOM 735 C C . GLU A 1 96 ? 12.954 2.786 -12.655 1.00 93.56 96 GLU A C 1
ATOM 737 O O . GLU A 1 96 ? 13.133 3.845 -13.258 1.00 93.56 96 GLU A O 1
ATOM 742 N N . SER A 1 97 ? 13.887 2.251 -11.870 1.00 92.88 97 SER A N 1
ATOM 743 C CA . SER A 1 97 ? 15.232 2.785 -11.693 1.00 92.88 97 SER A CA 1
ATOM 744 C C . SER A 1 97 ? 16.277 1.666 -11.717 1.00 92.88 97 SER A C 1
ATOM 746 O O . SER A 1 97 ? 15.960 0.474 -11.726 1.00 92.88 97 SER A O 1
ATOM 748 N N . THR A 1 98 ? 17.554 2.045 -11.767 1.00 92.12 98 THR A N 1
ATOM 749 C CA . THR A 1 98 ? 18.678 1.103 -11.696 1.00 92.12 98 THR A CA 1
ATOM 750 C C . THR A 1 98 ? 19.569 1.450 -10.512 1.00 92.12 98 THR A C 1
ATOM 752 O O . THR A 1 98 ? 20.123 2.546 -10.447 1.00 92.12 98 THR A O 1
ATOM 755 N N . LEU A 1 99 ? 19.749 0.503 -9.591 1.00 89.19 99 LEU A N 1
ATOM 756 C CA . LEU A 1 99 ? 20.640 0.633 -8.441 1.00 89.19 99 LEU A CA 1
ATOM 757 C C . LEU A 1 99 ? 21.722 -0.446 -8.520 1.00 89.19 99 LEU A C 1
ATOM 759 O O . LEU A 1 99 ? 21.419 -1.633 -8.416 1.00 89.19 99 LEU A O 1
ATOM 763 N N . LYS A 1 100 ? 22.991 -0.041 -8.669 1.00 89.44 100 LYS A N 1
ATOM 764 C CA . LYS A 1 100 ? 24.141 -0.967 -8.773 1.00 89.44 100 LYS A CA 1
ATOM 765 C C . LYS A 1 100 ? 23.924 -2.052 -9.846 1.00 89.44 100 LYS A C 1
ATOM 767 O O . LYS A 1 100 ? 24.019 -3.241 -9.548 1.00 89.44 100 LYS A O 1
ATOM 772 N N . ASP A 1 101 ? 23.556 -1.628 -11.056 1.00 89.81 101 ASP A N 1
ATOM 773 C CA . ASP A 1 101 ? 23.271 -2.490 -12.219 1.00 89.81 101 ASP A CA 1
ATOM 774 C C . ASP A 1 101 ? 22.089 -3.463 -12.052 1.00 89.81 101 ASP A C 1
ATOM 776 O O . ASP A 1 101 ? 21.923 -4.399 -12.834 1.00 89.81 101 ASP A O 1
ATOM 780 N N . LYS A 1 102 ? 21.234 -3.252 -11.043 1.00 89.69 102 LYS A N 1
ATOM 781 C CA . LYS A 1 102 ? 20.005 -4.026 -10.833 1.00 89.69 102 LYS A CA 1
ATOM 782 C C . LYS A 1 102 ? 18.780 -3.153 -11.062 1.00 89.69 102 LYS A C 1
ATOM 784 O O . LYS A 1 102 ? 18.731 -2.026 -10.569 1.00 89.69 102 LYS A O 1
ATOM 789 N N . ARG A 1 103 ? 17.784 -3.701 -11.762 1.00 91.06 103 ARG A N 1
ATOM 790 C CA . ARG A 1 103 ? 16.431 -3.136 -11.847 1.00 91.06 103 ARG A CA 1
ATOM 791 C C . ARG A 1 103 ? 15.845 -3.014 -10.437 1.00 91.06 103 ARG A C 1
ATOM 793 O O . ARG A 1 103 ? 15.925 -3.964 -9.661 1.00 91.06 103 ARG A O 1
ATOM 800 N N . VAL A 1 104 ? 15.271 -1.858 -10.126 1.00 91.12 104 VAL A N 1
ATOM 801 C CA . VAL A 1 104 ? 14.526 -1.582 -8.891 1.00 91.12 104 VAL A CA 1
ATOM 802 C C . VAL A 1 104 ? 13.268 -0.811 -9.264 1.00 91.12 104 VAL A C 1
ATOM 804 O O . VAL A 1 104 ? 13.336 0.125 -10.061 1.00 91.12 104 VAL A O 1
ATOM 807 N N . LEU A 1 105 ? 12.133 -1.207 -8.697 1.00 93.19 105 LEU A N 1
ATOM 808 C CA . LEU A 1 105 ? 10.862 -0.519 -8.874 1.00 93.19 105 LEU A CA 1
ATOM 809 C C . LEU A 1 105 ? 10.469 0.128 -7.556 1.00 93.19 105 LEU A C 1
ATOM 811 O O . LEU A 1 105 ? 10.602 -0.505 -6.511 1.00 93.19 105 LEU A O 1
ATOM 815 N N . SER A 1 106 ? 9.961 1.353 -7.620 1.00 92.06 106 SER A N 1
ATOM 816 C CA . SER A 1 106 ? 9.504 2.060 -6.428 1.00 92.06 106 SER A CA 1
ATOM 817 C C . SER A 1 106 ? 8.119 2.643 -6.600 1.00 92.06 106 SER A C 1
ATOM 819 O O . SER A 1 106 ? 7.752 3.092 -7.689 1.00 92.06 106 SER A O 1
ATOM 821 N N . LEU A 1 107 ? 7.366 2.636 -5.501 1.00 92.50 107 LEU A N 1
ATOM 822 C CA . LEU A 1 107 ? 6.076 3.304 -5.418 1.00 92.50 107 LEU A CA 1
ATOM 823 C C . LEU A 1 107 ? 6.297 4.790 -5.159 1.00 92.50 107 LEU A C 1
ATOM 825 O O . LEU A 1 107 ? 6.982 5.170 -4.210 1.00 92.50 107 LEU A O 1
ATOM 829 N N . ILE A 1 108 ? 5.698 5.630 -5.991 1.00 90.19 108 ILE A N 1
ATOM 830 C CA . ILE A 1 108 ? 5.661 7.071 -5.768 1.00 90.19 108 ILE A CA 1
ATOM 831 C C . ILE A 1 108 ? 4.218 7.543 -5.758 1.00 90.19 108 ILE A C 1
ATOM 833 O O . ILE A 1 108 ? 3.418 7.142 -6.596 1.00 90.19 108 ILE A O 1
ATOM 837 N N . GLU A 1 109 ? 3.880 8.443 -4.845 1.00 85.25 109 GLU A N 1
ATOM 838 C CA . GLU A 1 109 ? 2.706 9.280 -5.051 1.00 85.25 109 GLU A CA 1
ATOM 839 C C . GLU A 1 109 ? 3.093 10.312 -6.117 1.00 85.25 109 GLU A C 1
ATOM 841 O O . GLU A 1 109 ? 4.028 11.093 -5.889 1.00 85.25 109 GLU A O 1
ATOM 846 N N . PRO A 1 110 ? 2.449 10.331 -7.300 1.00 70.69 110 PRO A N 1
ATOM 847 C CA . PRO A 1 110 ? 2.675 11.389 -8.254 1.00 70.69 110 PRO A CA 1
ATOM 848 C C . PRO A 1 110 ? 2.167 12.665 -7.592 1.00 70.69 110 PRO A C 1
ATOM 850 O O . PRO A 1 110 ? 0.965 12.923 -7.519 1.00 70.69 110 PRO A O 1
ATOM 853 N N . GLY A 1 111 ? 3.102 13.451 -7.053 1.00 56.03 111 GLY A N 1
ATOM 854 C CA . GLY A 1 111 ? 2.816 14.768 -6.517 1.00 56.03 111 GLY A CA 1
ATOM 855 C C . GLY A 1 111 ? 2.057 15.527 -7.591 1.00 56.03 111 GLY A C 1
ATOM 856 O O . GLY A 1 111 ? 2.583 15.726 -8.686 1.00 56.03 111 GLY A O 1
ATOM 857 N N . GLY A 1 112 ? 0.797 15.862 -7.307 1.00 55.53 112 GLY A N 1
ATOM 858 C CA . GLY A 1 112 ? -0.095 16.507 -8.254 1.00 55.53 112 GLY A CA 1
ATOM 859 C C . GLY A 1 112 ? 0.545 17.777 -8.792 1.00 55.53 112 GLY A C 1
ATOM 860 O O . GLY A 1 112 ? 0.467 18.839 -8.184 1.00 55.53 112 GLY A O 1
ATOM 861 N N . LEU A 1 113 ? 1.178 17.676 -9.952 1.00 49.78 113 LEU A N 1
ATOM 862 C CA . LEU A 1 113 ? 1.552 18.819 -10.745 1.00 49.78 113 LEU A CA 1
ATOM 863 C C . LEU A 1 113 ? 0.535 18.874 -11.863 1.00 49.78 113 LEU A C 1
ATOM 865 O O . LEU A 1 113 ? 0.609 18.137 -12.842 1.00 49.78 113 LEU A O 1
ATOM 869 N N . ALA A 1 114 ? -0.411 19.792 -11.688 1.00 45.97 114 ALA A N 1
ATOM 870 C CA . ALA A 1 114 ? -1.098 20.464 -12.771 1.00 45.97 114 ALA A CA 1
ATOM 871 C C . ALA A 1 114 ? -0.061 21.031 -13.766 1.00 45.97 114 ALA A C 1
ATOM 873 O O . ALA A 1 114 ? 0.272 22.212 -13.760 1.00 45.97 114 ALA A O 1
ATOM 874 N N . LYS A 1 115 ? 0.488 20.149 -14.599 1.00 48.62 115 LYS A N 1
ATOM 875 C CA . LYS A 1 115 ? 1.282 20.434 -15.790 1.00 48.62 115 LYS A CA 1
ATOM 876 C C . LYS A 1 115 ? 0.708 19.643 -16.963 1.00 48.62 115 LYS A C 1
ATOM 878 O O . LYS A 1 115 ? 1.436 19.077 -17.766 1.00 48.62 115 LYS A O 1
ATOM 883 N N . CYS A 1 116 ? -0.616 19.630 -17.074 1.00 54.75 116 CYS A N 1
ATOM 884 C CA . CYS A 1 116 ? -1.216 19.669 -18.400 1.00 54.75 116 CYS A CA 1
ATOM 885 C C . CYS A 1 116 ? -1.057 21.123 -18.872 1.00 54.75 116 CYS A C 1
ATOM 887 O O . CYS A 1 116 ? -1.923 21.953 -18.602 1.00 54.75 116 CYS A O 1
ATOM 889 N N . GLY A 1 117 ? 0.120 21.442 -19.414 1.00 40.12 117 GLY A N 1
ATOM 890 C CA . GLY A 1 117 ? 0.432 22.707 -20.081 1.00 40.12 117 GLY A CA 1
ATOM 891 C C . GLY A 1 117 ? 0.517 22.492 -21.579 1.00 40.12 117 GLY A C 1
ATOM 892 O O . GLY A 1 117 ? 0.945 21.383 -21.970 1.00 40.12 117 GLY A O 1
#

Secondary structure (DSSP, 8-state):
--HHHHHHHHHHHHHHHHHTT---PPPPPP-GGGHHHHHHHHHHHHHHHHHHHHHHHHHHSGGG---HHHHHHHHHHHT-TTSSTTGGGGG-EEEEEEETTEEEEEEE---------

Mean predicted aligned error: 11.6 Å

Radius of gyration: 23.18 Å; Cα contacts (8 Å, |Δi|>4): 80; chains: 1; bounding box: 68×35×62 Å

Foldseek 3Di:
DDPVVVVVVVVVVVVVVVVVPPPPPPDDDDDPVCCVQEVVQCVVVLVVLLVVQLQVVQVVDVVSDDDPVRSVVSSVQCCDCPHPSVVVVVQWDWDWDADPNDIHIHIDRPPDDPPPD

Sequence (117 aa):
MSIGNMKVLYLLCVFVLLQQVHAKAKAGQVVKEDLPYIACDVCEASITELYSATQSARSLQPKNKLDEVDIVVLIESICNPASTTGEWIRKIDIIESTLKDKRVLSLIEPGGLAKCG

Solvent-accessible surface area (backbone atoms only — not comparable to full-atom values): 7205 Å² total; per-residue (Å²): 136,65,73,66,58,58,54,53,51,51,52,51,52,52,53,58,59,61,68,70,76,70,77,76,76,77,76,79,82,85,65,76,86,48,49,90,38,30,51,67,54,53,51,53,51,52,50,53,52,50,51,52,53,49,54,58,53,20,75,75,31,82,91,58,52,76,55,72,69,58,52,53,52,48,55,57,34,47,74,28,62,86,36,84,74,3,37,61,66,76,52,46,44,80,47,82,47,74,58,94,92,35,77,36,41,42,76,37,65,72,74,88,67,95,67,92,120

Organism: NCBI:txid89044

pLDDT: mean 84.24, std 14.74, range [40.12, 97.19]

Nearest PDB structures (foldseek):
  7vbh-assembly1_A  TM=5.167E-01  e=3.355E+00  Homo sapiens
  8iy5-assembly1_R  TM=3.209E-01  e=7.630E-01  Homo sapiens
  8xve-assembly1_R  TM=2.772E-01  e=1.879E+00  Clostridium perfringens
  8ym1-assembly4_E  TM=3.429E-01  e=4.070E+00  Swine acute diarrhea syndrome coronavirus